Protein AF-A0A2A4SIM6-F1 (afdb_monomer_lite)

Radius of gyration: 14.15 Å; chains: 1; bounding box: 47×29×25 Å

Secondary structure (DSSP, 8-state):
-------------TTS-HHHHHHHHHHHHHHTT---EEEE-TT-TT--HHHHHHHHHGGGT-SEEEEEPTTS-EEEEEESSPPS-GGGS--SS----

Structure (mmCIF, N/CA/C/O backbone):
data_AF-A0A2A4SIM6-F1
#
_entry.id   AF-A0A2A4SIM6-F1
#
loop_
_atom_site.group_PDB
_atom_site.id
_atom_site.type_symbol
_atom_site.label_atom_id
_atom_site.label_alt_id
_atom_site.label_comp_id
_atom_site.label_asym_id
_atom_site.label_entity_id
_atom_site.label_seq_id
_atom_site.pdbx_PDB_ins_code
_atom_site.Cartn_x
_atom_site.Cartn_y
_atom_site.Cartn_z
_atom_site.occupancy
_atom_site.B_iso_or_equiv
_atom_site.auth_seq_id
_atom_site.auth_comp_id
_atom_site.auth_asym_id
_atom_site.auth_atom_id
_atom_site.pdbx_PDB_model_num
ATOM 1 N N . MET A 1 1 ? -23.663 -1.030 -12.696 1.00 38.94 1 MET A N 1
ATOM 2 C CA . MET A 1 1 ? -22.518 -0.896 -11.769 1.00 38.94 1 MET A CA 1
ATOM 3 C C . MET A 1 1 ? -22.009 0.534 -11.838 1.00 38.94 1 MET A C 1
ATOM 5 O O . MET A 1 1 ? -21.678 0.981 -12.927 1.00 38.94 1 MET A O 1
ATOM 9 N N . ALA A 1 2 ? -22.009 1.274 -10.728 1.00 31.19 2 ALA A N 1
ATOM 10 C CA . ALA A 1 2 ? -21.463 2.630 -10.700 1.00 31.19 2 ALA A CA 1
ATOM 11 C C . ALA A 1 2 ? -19.944 2.554 -10.493 1.00 31.19 2 ALA A C 1
ATOM 13 O O . ALA A 1 2 ? -19.481 2.088 -9.454 1.00 31.19 2 ALA A O 1
ATOM 14 N N . LYS A 1 3 ? -19.167 2.984 -11.490 1.00 33.09 3 LYS A N 1
ATOM 15 C CA . LYS A 1 3 ? -17.711 3.101 -11.380 1.00 33.09 3 LYS A CA 1
ATOM 16 C C . LYS A 1 3 ? -17.411 4.419 -10.668 1.00 33.09 3 LYS A C 1
ATOM 18 O O . LYS A 1 3 ? -17.305 5.461 -11.305 1.00 33.09 3 LYS A O 1
ATOM 23 N N . ILE A 1 4 ? -17.354 4.393 -9.338 1.00 39.16 4 ILE A N 1
ATOM 24 C CA . ILE A 1 4 ? -16.903 5.555 -8.568 1.00 39.16 4 ILE A CA 1
ATOM 25 C C . ILE A 1 4 ? -15.379 5.584 -8.673 1.00 39.16 4 ILE A C 1
ATOM 27 O O . ILE A 1 4 ? -14.681 4.905 -7.928 1.00 39.16 4 ILE A O 1
ATOM 31 N N . SER A 1 5 ? -14.857 6.340 -9.635 1.00 48.44 5 SER A N 1
ATOM 32 C CA . SER A 1 5 ? -13.440 6.693 -9.689 1.00 48.44 5 SER A CA 1
ATOM 33 C C . SER A 1 5 ? -13.304 8.171 -9.358 1.00 48.44 5 SER A C 1
ATOM 35 O O . SER A 1 5 ? -13.704 9.024 -10.150 1.00 48.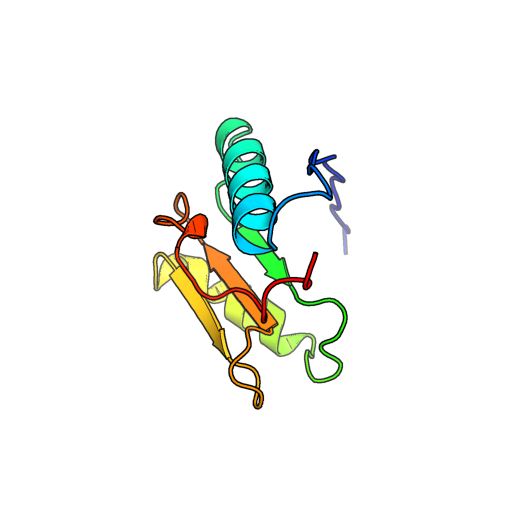44 5 SER A O 1
ATOM 37 N N . LYS A 1 6 ? -12.749 8.482 -8.188 1.00 57.06 6 LYS A N 1
ATOM 38 C CA . LYS A 1 6 ? -12.270 9.829 -7.888 1.00 57.06 6 LYS A CA 1
ATOM 39 C C . LYS A 1 6 ? -10.772 9.840 -8.159 1.00 57.06 6 LYS A C 1
ATOM 41 O O . LYS A 1 6 ? -10.017 9.190 -7.443 1.00 57.06 6 LYS A O 1
ATOM 46 N N . THR A 1 7 ? -10.361 10.540 -9.208 1.00 63.72 7 THR A N 1
ATOM 47 C CA . THR A 1 7 ? -8.942 10.795 -9.467 1.00 63.72 7 THR A CA 1
ATOM 48 C C . THR A 1 7 ? -8.462 11.850 -8.487 1.00 63.72 7 THR A C 1
ATOM 50 O O . THR A 1 7 ? -9.149 12.844 -8.246 1.00 63.72 7 THR A O 1
ATOM 53 N N . ILE A 1 8 ? -7.313 11.600 -7.875 1.00 61.88 8 ILE A N 1
ATOM 54 C CA . ILE A 1 8 ? -6.714 12.484 -6.888 1.00 61.88 8 ILE A CA 1
ATOM 55 C C . ILE A 1 8 ? -5.252 12.637 -7.269 1.00 61.88 8 ILE A C 1
ATOM 57 O O . ILE A 1 8 ? -4.509 11.657 -7.252 1.00 61.88 8 ILE A O 1
ATOM 61 N N . ASP A 1 9 ? -4.851 13.858 -7.603 1.00 68.50 9 ASP A N 1
ATOM 62 C CA . ASP A 1 9 ? -3.470 14.133 -7.976 1.00 68.50 9 ASP A CA 1
ATOM 63 C C . ASP A 1 9 ? -2.579 14.070 -6.730 1.00 68.50 9 ASP A C 1
ATOM 65 O O . ASP A 1 9 ? -2.839 14.732 -5.712 1.00 68.50 9 ASP A O 1
ATOM 69 N N . GLY A 1 10 ? -1.546 13.233 -6.812 1.00 62.16 10 GLY A N 1
ATOM 70 C CA . GLY A 1 10 ? -0.438 13.174 -5.867 1.00 62.16 10 GLY A CA 1
ATOM 71 C C . GLY A 1 10 ? 0.808 13.747 -6.527 1.00 62.16 10 GLY A C 1
ATOM 72 O O . GLY A 1 10 ? 1.121 13.400 -7.666 1.00 62.16 10 GLY A O 1
ATOM 73 N N . GLN A 1 11 ? 1.519 14.630 -5.831 1.00 67.50 11 GLN A N 1
ATOM 74 C CA . GLN A 1 11 ? 2.791 15.150 -6.330 1.00 67.50 11 GLN A CA 1
ATOM 75 C C . GLN A 1 11 ? 3.939 14.263 -5.856 1.00 67.50 11 GLN A C 1
ATOM 77 O O . GLN A 1 11 ? 4.008 13.899 -4.681 1.00 67.50 11 GLN A O 1
ATOM 82 N N . VAL A 1 12 ? 4.846 13.932 -6.775 1.00 66.06 12 VAL A N 1
ATOM 83 C CA . VAL A 1 12 ? 6.073 13.182 -6.495 1.00 66.06 12 VAL A CA 1
ATOM 84 C C . VAL A 1 12 ? 7.263 13.861 -7.144 1.00 66.06 12 VAL A C 1
ATOM 86 O O . VAL A 1 12 ? 7.214 14.251 -8.308 1.00 66.06 12 VAL A O 1
ATOM 89 N N . THR A 1 13 ? 8.350 13.956 -6.389 1.00 61.50 13 THR A N 1
ATOM 90 C CA . THR A 1 13 ? 9.638 14.422 -6.894 1.00 61.50 13 THR A CA 1
ATOM 91 C C . THR A 1 13 ? 10.333 13.257 -7.617 1.00 61.50 13 THR A C 1
ATOM 93 O O . THR A 1 13 ? 10.505 12.195 -7.014 1.00 61.50 13 THR A O 1
ATOM 96 N N . PRO A 1 14 ? 10.717 13.393 -8.897 1.00 60.56 14 PRO A N 1
ATOM 97 C CA . PRO A 1 14 ? 11.302 12.291 -9.667 1.00 60.56 14 PRO A CA 1
ATOM 98 C C . PRO A 1 14 ? 12.714 11.892 -9.200 1.00 60.56 14 PRO A C 1
ATOM 100 O O . PRO A 1 14 ? 13.102 10.739 -9.373 1.00 60.56 14 PRO A O 1
ATOM 103 N N . GLU A 1 15 ? 13.435 12.805 -8.542 1.00 63.41 15 GLU A N 1
ATOM 104 C CA . GLU A 1 15 ? 14.832 12.653 -8.092 1.00 63.41 15 GLU A CA 1
ATOM 105 C C . GLU A 1 15 ? 15.032 11.630 -6.945 1.00 63.41 15 GLU A C 1
ATOM 107 O O . GLU A 1 15 ? 16.162 11.271 -6.619 1.00 63.41 15 GLU A O 1
ATOM 112 N N . VAL A 1 16 ? 13.958 11.181 -6.278 1.00 74.81 16 VAL A N 1
ATOM 113 C CA . VAL A 1 16 ? 14.027 10.313 -5.083 1.00 74.81 16 VAL A CA 1
ATOM 114 C C . VAL A 1 16 ? 13.611 8.870 -5.385 1.00 74.81 16 VAL A C 1
ATOM 116 O O . VAL A 1 16 ? 12.857 8.604 -6.325 1.00 74.81 16 VAL A O 1
ATOM 119 N N . ASN A 1 17 ? 14.097 7.911 -4.584 1.00 82.50 17 ASN A N 1
ATOM 120 C CA . ASN A 1 17 ? 13.806 6.487 -4.791 1.00 82.50 17 ASN A CA 1
ATOM 121 C C . ASN A 1 17 ? 12.300 6.161 -4.650 1.00 82.50 17 ASN A C 1
ATOM 123 O O . ASN A 1 17 ? 11.508 6.955 -4.136 1.00 82.50 17 ASN A O 1
ATOM 127 N N . LEU A 1 18 ? 11.896 4.966 -5.095 1.00 84.44 18 LEU A N 1
ATOM 128 C CA . LEU A 1 18 ? 10.492 4.540 -5.078 1.00 84.44 18 LEU A CA 1
ATOM 129 C C . LEU A 1 18 ? 9.857 4.611 -3.676 1.00 84.44 18 LEU A C 1
ATOM 131 O O . LEU A 1 18 ? 8.714 5.046 -3.563 1.00 84.44 18 LEU A O 1
ATOM 135 N N . GLY A 1 19 ? 10.594 4.269 -2.616 1.00 87.00 19 GLY A N 1
ATOM 136 C CA . GLY A 1 19 ? 10.103 4.344 -1.237 1.00 87.00 19 GLY A CA 1
ATOM 137 C C . GLY A 1 19 ? 9.693 5.749 -0.810 1.00 87.00 19 GLY A C 1
ATOM 138 O O . GLY A 1 19 ? 8.627 5.923 -0.222 1.00 87.00 19 GLY A O 1
ATOM 139 N N . HIS A 1 20 ? 10.489 6.761 -1.168 1.00 85.69 20 HIS A N 1
ATOM 140 C CA . HIS A 1 20 ? 10.153 8.161 -0.893 1.00 85.69 20 HIS A CA 1
ATOM 141 C C . HIS A 1 20 ? 8.877 8.576 -1.626 1.00 85.69 20 HIS A C 1
ATOM 143 O O . HIS A 1 20 ? 8.004 9.214 -1.041 1.00 85.69 20 HIS A O 1
ATOM 149 N N . ARG A 1 21 ? 8.737 8.173 -2.895 1.00 85.69 21 ARG A N 1
ATOM 150 C CA . ARG A 1 21 ? 7.550 8.486 -3.702 1.00 85.69 21 ARG A CA 1
ATOM 151 C C . ARG A 1 21 ? 6.287 7.854 -3.120 1.00 85.69 21 ARG A C 1
ATOM 153 O O . ARG A 1 21 ? 5.287 8.546 -2.942 1.00 85.69 21 ARG A O 1
ATOM 160 N N . LEU A 1 22 ? 6.345 6.567 -2.775 1.00 88.56 22 LEU A N 1
ATOM 161 C CA . LEU A 1 22 ? 5.227 5.857 -2.149 1.00 88.56 22 LEU A CA 1
ATOM 162 C C . LEU A 1 22 ? 4.853 6.480 -0.801 1.00 88.56 22 LEU A C 1
ATOM 164 O O . LEU A 1 22 ? 3.668 6.609 -0.497 1.00 88.56 22 LEU A O 1
ATOM 168 N N . GLN A 1 23 ? 5.840 6.897 -0.001 1.00 88.69 23 GLN A N 1
ATOM 169 C CA . GLN A 1 23 ? 5.573 7.477 1.315 1.00 88.69 23 GLN A CA 1
ATOM 170 C C . GLN A 1 23 ? 4.954 8.864 1.196 1.00 88.69 23 GLN A C 1
ATOM 172 O O . GLN A 1 23 ? 3.966 9.137 1.871 1.00 88.69 23 GLN A O 1
ATOM 177 N N . ALA A 1 24 ? 5.469 9.701 0.294 1.00 88.12 24 ALA A N 1
ATOM 178 C CA . ALA A 1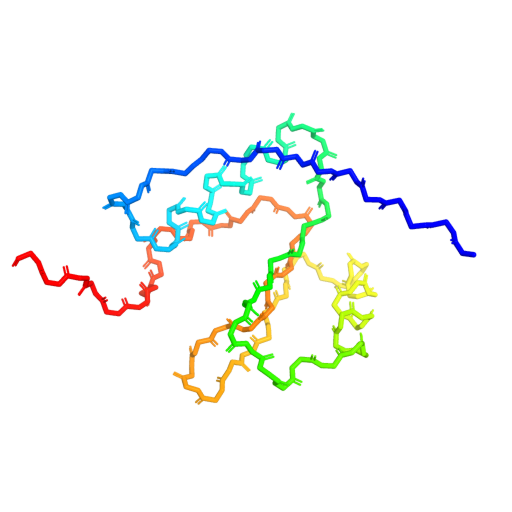 24 ? 4.911 11.018 0.022 1.00 88.12 24 ALA A CA 1
ATOM 179 C C . ALA A 1 24 ? 3.451 10.931 -0.450 1.00 88.12 24 ALA A C 1
ATOM 181 O O . ALA A 1 24 ? 2.596 11.637 0.084 1.00 88.12 24 ALA A O 1
ATOM 182 N N . ILE A 1 25 ? 3.142 10.034 -1.396 1.00 88.31 25 ILE A N 1
ATOM 183 C CA . ILE A 1 25 ? 1.761 9.820 -1.856 1.00 88.31 25 ILE A CA 1
ATOM 184 C C . ILE A 1 25 ? 0.895 9.279 -0.715 1.00 88.31 25 ILE A C 1
ATOM 186 O O . ILE A 1 25 ? -0.204 9.780 -0.491 1.00 88.31 25 ILE A O 1
ATOM 190 N N . GLY A 1 26 ? 1.384 8.280 0.025 1.00 90.38 26 GLY A N 1
ATOM 191 C CA . GLY A 1 26 ? 0.655 7.690 1.146 1.00 90.38 26 GLY A CA 1
ATOM 192 C C . GLY A 1 26 ? 0.272 8.726 2.205 1.00 90.38 26 GLY A C 1
ATOM 193 O O . GLY A 1 26 ? -0.877 8.755 2.634 1.00 90.38 26 GLY A O 1
ATOM 194 N N . LEU A 1 27 ? 1.203 9.614 2.568 1.00 89.81 27 LEU A N 1
ATOM 195 C CA . LEU A 1 27 ? 0.957 10.720 3.498 1.00 89.81 27 LEU A CA 1
ATOM 196 C C . LEU A 1 27 ? -0.066 11.719 2.941 1.00 89.81 27 LEU A C 1
ATOM 198 O O . LEU A 1 27 ? -1.033 12.024 3.630 1.00 89.81 27 LEU A O 1
ATOM 202 N N . GLN A 1 28 ? 0.074 12.154 1.682 1.00 89.75 28 GLN A N 1
ATOM 203 C CA . GLN A 1 28 ? -0.881 13.077 1.049 1.00 89.75 28 GLN A CA 1
ATOM 204 C C . GLN A 1 28 ? -2.310 12.512 1.009 1.00 89.75 28 GLN A C 1
ATOM 206 O O . GLN A 1 28 ? -3.280 13.245 1.192 1.00 89.75 28 GLN A O 1
ATOM 211 N N . LEU A 1 29 ? -2.462 11.211 0.747 1.00 89.88 29 LEU A N 1
ATOM 212 C CA . LEU A 1 29 ? -3.766 10.544 0.758 1.00 89.88 29 LEU A CA 1
ATOM 213 C C . LEU A 1 29 ? -4.328 10.451 2.181 1.00 89.88 29 LEU A C 1
ATOM 215 O O . LEU A 1 29 ? -5.507 10.740 2.396 1.00 89.88 29 LEU A O 1
ATOM 219 N N . TRP A 1 30 ? -3.479 10.121 3.153 1.00 90.38 30 TRP A N 1
ATOM 220 C CA . TRP A 1 30 ? -3.860 10.038 4.559 1.00 90.38 30 TRP A CA 1
ATOM 221 C C . TRP A 1 30 ? -4.336 11.384 5.122 1.00 90.38 30 TRP A C 1
ATOM 223 O O . TRP A 1 30 ? -5.387 11.456 5.752 1.00 90.38 30 TRP A O 1
ATOM 233 N N . GLU A 1 31 ? -3.619 12.472 4.833 1.00 90.38 31 GLU A N 1
ATOM 234 C CA . GLU A 1 31 ? -4.000 13.841 5.219 1.00 90.38 31 GLU A CA 1
ATOM 235 C C . GLU A 1 31 ? -5.352 14.271 4.625 1.00 90.38 31 GLU A C 1
ATOM 237 O O . GLU A 1 31 ? -6.042 15.123 5.183 1.00 90.38 31 GLU A O 1
ATOM 242 N N . ARG A 1 32 ? -5.770 13.647 3.517 1.00 89.19 32 ARG A N 1
ATOM 243 C CA . ARG A 1 32 ? -7.078 13.851 2.874 1.00 89.19 32 ARG A CA 1
ATOM 244 C C . ARG A 1 32 ? -8.175 12.921 3.421 1.00 89.19 32 ARG A C 1
ATOM 246 O O . ARG A 1 32 ? -9.281 12.922 2.883 1.00 89.19 32 ARG A O 1
ATOM 253 N N . GLY A 1 33 ? -7.888 12.126 4.455 1.00 90.94 33 GLY A N 1
ATOM 254 C CA . GLY A 1 33 ? -8.817 11.163 5.058 1.00 90.94 33 GLY A CA 1
ATOM 255 C C . GLY A 1 33 ? -9.002 9.869 4.254 1.00 90.94 33 GLY A C 1
ATOM 256 O O . GLY A 1 33 ? -9.968 9.135 4.473 1.00 90.94 33 GLY A O 1
ATOM 257 N N . LEU A 1 34 ? -8.107 9.583 3.302 1.00 90.56 34 LEU A N 1
ATOM 258 C CA . LEU A 1 34 ? -8.146 8.375 2.477 1.00 90.56 34 LEU A CA 1
ATOM 259 C C . LEU A 1 34 ? -7.269 7.303 3.108 1.00 90.56 34 LEU A C 1
ATOM 261 O O . LEU A 1 34 ? -6.102 7.127 2.769 1.00 90.56 34 LEU A O 1
ATOM 265 N N . ASN A 1 35 ? -7.867 6.579 4.046 1.00 89.81 35 ASN A N 1
ATOM 266 C CA . ASN A 1 35 ? -7.121 5.742 4.981 1.00 89.81 35 ASN A CA 1
ATOM 267 C C . ASN A 1 35 ? -7.083 4.271 4.561 1.00 89.81 35 ASN A C 1
ATOM 269 O O . ASN A 1 35 ? -6.532 3.459 5.284 1.00 89.81 35 ASN A O 1
ATOM 273 N N . ARG A 1 36 ? -7.694 3.903 3.430 1.00 91.56 36 ARG A N 1
ATOM 274 C CA . ARG A 1 36 ? -7.673 2.547 2.863 1.00 91.56 36 ARG A CA 1
ATOM 275 C C . ARG A 1 36 ? -6.992 2.607 1.501 1.00 91.56 36 ARG A C 1
ATOM 277 O O . ARG A 1 36 ? -7.641 2.882 0.495 1.00 91.56 36 ARG A O 1
ATOM 284 N N . ILE A 1 37 ? -5.676 2.409 1.488 1.00 91.00 37 ILE A N 1
ATOM 285 C CA . ILE A 1 37 ? -4.832 2.632 0.309 1.00 91.00 37 ILE A CA 1
ATOM 286 C C . ILE A 1 37 ? -4.321 1.290 -0.213 1.00 91.00 37 ILE A C 1
ATOM 288 O O . ILE A 1 37 ? -3.828 0.468 0.560 1.00 91.00 37 ILE A O 1
ATOM 292 N N . ILE A 1 38 ? -4.409 1.094 -1.529 1.00 91.44 38 ILE A N 1
ATOM 293 C CA . ILE A 1 38 ? -3.761 -0.004 -2.249 1.00 91.44 38 ILE A CA 1
ATOM 294 C C . ILE A 1 38 ? -2.877 0.610 -3.337 1.00 91.44 38 ILE A C 1
ATOM 296 O O . ILE A 1 38 ? -3.372 1.308 -4.219 1.00 91.44 38 ILE A O 1
ATOM 300 N N . PHE A 1 39 ? -1.576 0.343 -3.275 1.00 90.38 39 PHE A N 1
ATOM 301 C CA . PHE A 1 39 ? -0.640 0.575 -4.367 1.00 90.38 39 PHE A CA 1
ATOM 302 C C . PHE A 1 39 ? -0.478 -0.703 -5.182 1.00 90.38 39 PHE A C 1
ATOM 304 O O . PHE A 1 39 ? -0.366 -1.797 -4.625 1.00 90.38 39 PHE A O 1
ATOM 311 N N . LEU A 1 40 ? -0.444 -0.540 -6.501 1.00 89.12 40 LEU A N 1
ATOM 312 C CA . LEU A 1 40 ? -0.352 -1.625 -7.468 1.00 89.12 40 LEU A CA 1
ATOM 313 C C . LEU A 1 40 ? 0.816 -1.361 -8.408 1.00 89.12 40 LEU A C 1
ATOM 315 O O . LEU A 1 40 ? 0.960 -0.253 -8.929 1.00 89.12 40 LEU A O 1
ATOM 319 N N . ALA A 1 41 ? 1.627 -2.386 -8.645 1.00 85.88 41 ALA A N 1
ATOM 320 C CA . ALA A 1 41 ? 2.602 -2.356 -9.718 1.00 85.88 41 ALA A CA 1
ATOM 321 C C . ALA A 1 41 ? 1.865 -2.449 -11.059 1.00 85.88 41 ALA A C 1
ATOM 323 O O . ALA A 1 41 ? 1.130 -3.399 -11.317 1.00 85.88 41 ALA A O 1
ATOM 324 N N . THR A 1 42 ? 2.064 -1.457 -11.924 1.00 81.62 42 THR A N 1
ATOM 325 C CA . THR A 1 42 ? 1.458 -1.436 -13.263 1.00 81.62 42 THR A CA 1
ATOM 326 C C . THR A 1 42 ? 2.075 -2.473 -14.198 1.00 81.62 42 THR A C 1
ATOM 328 O O . THR A 1 42 ? 1.429 -2.894 -15.149 1.00 81.62 42 THR A O 1
ATOM 331 N N . ASP A 1 43 ? 3.313 -2.887 -13.923 1.00 82.06 43 ASP A N 1
ATOM 332 C CA . ASP A 1 43 ? 4.069 -3.869 -14.707 1.00 82.06 43 ASP A CA 1
ATOM 333 C C . ASP A 1 43 ? 3.990 -5.277 -14.089 1.00 82.06 43 ASP A C 1
ATOM 335 O O . ASP A 1 43 ? 4.976 -5.996 -13.953 1.00 82.06 43 ASP A O 1
ATOM 339 N N . ALA A 1 44 ? 2.796 -5.650 -13.625 1.00 83.31 44 ALA A N 1
ATOM 340 C CA . ALA A 1 44 ? 2.533 -6.933 -12.986 1.00 83.31 44 ALA A CA 1
ATOM 341 C C . ALA A 1 44 ? 1.437 -7.691 -13.759 1.00 83.31 44 ALA A C 1
ATOM 343 O O . ALA A 1 44 ? 0.287 -7.744 -13.317 1.00 83.31 44 ALA A O 1
ATOM 344 N N . PRO A 1 45 ? 1.764 -8.293 -14.923 1.00 83.62 45 PRO A N 1
ATOM 345 C CA . PRO A 1 4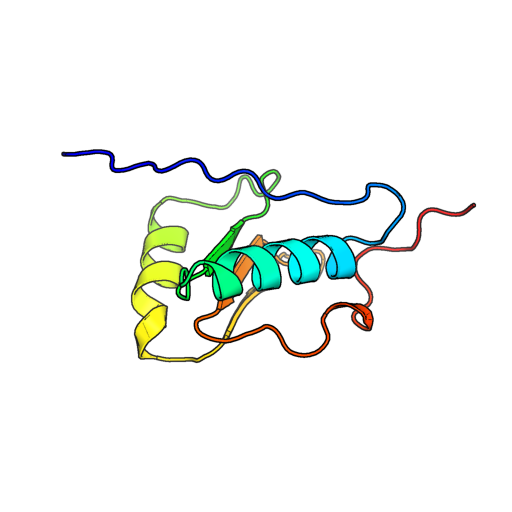5 ? 0.780 -8.940 -15.800 1.00 83.62 45 PRO A CA 1
ATOM 346 C C . PRO A 1 45 ? 0.094 -10.157 -15.163 1.00 83.62 45 PRO A C 1
ATOM 348 O O . PRO A 1 45 ? -0.951 -10.596 -15.632 1.00 83.62 45 PRO A O 1
ATOM 351 N N . MET A 1 46 ? 0.663 -10.697 -14.083 1.00 83.81 46 MET A N 1
ATOM 352 C CA . MET A 1 46 ? 0.068 -11.770 -13.289 1.00 83.81 46 MET A CA 1
ATOM 353 C C . MET A 1 46 ? -1.098 -11.304 -12.400 1.00 83.81 46 MET A C 1
ATOM 355 O O . MET A 1 46 ? -1.792 -12.144 -11.828 1.00 83.81 46 MET A O 1
ATOM 359 N N . LEU A 1 47 ? -1.322 -9.993 -12.235 1.00 86.12 47 LEU A N 1
ATOM 360 C CA . LEU A 1 47 ? -2.401 -9.486 -11.390 1.00 86.12 47 LEU A CA 1
ATOM 361 C C . LEU A 1 47 ? -3.772 -9.614 -12.074 1.00 86.12 47 LEU A C 1
ATOM 363 O O . LEU A 1 47 ? -4.137 -8.818 -12.937 1.00 86.12 47 LEU A O 1
ATOM 367 N N . ALA A 1 48 ? -4.554 -10.597 -11.629 1.00 88.12 48 ALA A N 1
ATOM 368 C CA . ALA A 1 48 ? -5.954 -10.799 -11.987 1.00 88.12 48 ALA A CA 1
ATOM 369 C C . ALA A 1 48 ? -6.928 -10.047 -11.046 1.00 88.12 48 ALA A C 1
ATOM 371 O O . ALA A 1 48 ? -6.540 -9.709 -9.924 1.00 88.12 48 ALA A O 1
ATOM 372 N N . PRO A 1 49 ? -8.195 -9.828 -11.470 1.00 88.75 49 PRO A N 1
ATOM 373 C CA . PRO A 1 49 ? -9.285 -9.284 -10.648 1.00 88.75 49 PRO A CA 1
ATOM 374 C C . PRO A 1 49 ? -9.319 -9.807 -9.201 1.00 88.75 49 PRO A C 1
ATOM 376 O O . PRO A 1 49 ? -9.357 -9.014 -8.260 1.00 88.75 49 PRO A O 1
ATOM 379 N N . ASP A 1 50 ? -9.197 -11.122 -9.031 1.00 90.56 50 ASP A N 1
ATOM 380 C CA . ASP A 1 50 ? -9.300 -11.801 -7.737 1.00 90.56 50 ASP A CA 1
ATOM 381 C C . ASP A 1 50 ? -8.239 -11.337 -6.727 1.00 90.56 50 ASP A C 1
ATOM 383 O O . ASP A 1 50 ? -8.539 -11.185 -5.543 1.00 90.56 50 ASP A O 1
ATOM 387 N N . HIS A 1 51 ? -7.022 -11.016 -7.183 1.00 89.88 51 HIS A N 1
ATOM 388 C CA . HIS A 1 51 ? -5.967 -10.505 -6.302 1.00 89.88 51 HIS A CA 1
ATOM 389 C C . HIS A 1 51 ? -6.321 -9.128 -5.724 1.00 89.88 51 HIS A C 1
ATOM 391 O O . HIS A 1 51 ? -5.962 -8.811 -4.588 1.00 89.88 51 HIS A O 1
ATOM 397 N N . TYR A 1 52 ? -7.039 -8.295 -6.484 1.00 86.06 52 TYR A N 1
ATOM 398 C CA . TYR A 1 52 ? -7.502 -6.997 -5.992 1.00 86.06 52 TYR A CA 1
ATOM 399 C C . TYR A 1 52 ? -8.645 -7.165 -4.989 1.00 86.06 52 TYR A C 1
ATOM 401 O O . TYR A 1 52 ? -8.693 -6.452 -3.985 1.00 86.06 52 TYR A O 1
ATOM 409 N N . GLU A 1 53 ? -9.554 -8.110 -5.235 1.00 89.38 53 GLU A N 1
ATOM 410 C CA . GLU A 1 53 ? -10.640 -8.422 -4.305 1.00 89.38 53 GLU A CA 1
ATOM 411 C C . GLU A 1 53 ? -10.116 -8.990 -2.986 1.00 89.38 53 GLU A C 1
ATOM 413 O O . GLU A 1 53 ? -10.620 -8.640 -1.920 1.00 89.38 53 GLU A O 1
ATOM 418 N N . GLU A 1 54 ? -9.093 -9.839 -3.039 1.00 89.69 54 GLU A N 1
ATOM 419 C CA . GLU A 1 54 ? -8.411 -10.363 -1.859 1.00 89.69 54 GLU A CA 1
ATOM 420 C C . GLU A 1 54 ? -7.717 -9.243 -1.071 1.00 89.69 54 GLU A C 1
ATOM 422 O O . GLU A 1 54 ? -7.978 -9.072 0.121 1.00 89.69 54 GLU A O 1
ATOM 427 N N . ALA A 1 55 ? -6.931 -8.394 -1.744 1.00 89.62 55 ALA A N 1
ATOM 428 C CA . ALA A 1 55 ? -6.274 -7.252 -1.104 1.00 89.62 55 ALA A CA 1
ATOM 429 C C . ALA A 1 55 ? -7.274 -6.259 -0.479 1.00 89.62 55 ALA A C 1
ATOM 431 O O . ALA A 1 55 ? -6.987 -5.656 0.558 1.00 89.62 55 ALA A O 1
ATOM 432 N N . SER A 1 56 ? -8.448 -6.097 -1.094 1.00 89.44 56 SER A N 1
ATOM 433 C CA . SER A 1 56 ? -9.540 -5.265 -0.580 1.00 89.44 56 SER A CA 1
ATOM 434 C C . SER A 1 56 ? -10.238 -5.893 0.633 1.00 89.44 56 SER A C 1
ATOM 436 O O . SER A 1 56 ? -10.572 -5.195 1.589 1.00 89.44 56 SER A O 1
ATOM 438 N N . ARG A 1 57 ? -10.442 -7.214 0.649 1.00 90.00 57 ARG A N 1
ATOM 439 C CA . ARG A 1 57 ? -11.054 -7.912 1.794 1.00 90.00 57 ARG A CA 1
ATOM 440 C C . ARG A 1 57 ? -10.142 -7.953 3.014 1.00 90.00 57 ARG A C 1
ATOM 442 O O . ARG A 1 57 ? -10.621 -7.784 4.129 1.00 90.00 57 ARG A O 1
ATOM 449 N N . ALA A 1 58 ? -8.831 -8.044 2.799 1.00 87.38 58 ALA A N 1
ATOM 450 C CA . ALA A 1 58 ? -7.841 -8.073 3.873 1.00 87.38 58 ALA A CA 1
ATOM 451 C C . ALA A 1 58 ? -7.833 -6.808 4.752 1.00 87.38 58 ALA A C 1
ATOM 453 O O . ALA A 1 58 ? -7.167 -6.793 5.789 1.00 87.38 58 ALA A O 1
ATOM 454 N N . PHE A 1 59 ? -8.553 -5.739 4.367 1.00 85.50 59 PHE A N 1
ATOM 455 C CA . PHE A 1 59 ? -8.611 -4.490 5.124 1.00 85.50 59 PHE A CA 1
ATOM 456 C C . PHE A 1 59 ? -8.975 -4.630 6.598 1.00 85.50 59 PHE A C 1
ATOM 458 O O . PHE A 1 59 ? -8.508 -3.828 7.414 1.00 85.50 59 PHE A O 1
ATOM 465 N N . ASP A 1 60 ? -9.765 -5.647 6.906 1.00 86.50 60 ASP A N 1
ATOM 466 C CA . ASP A 1 60 ? -10.304 -5.875 8.238 1.00 86.50 60 ASP A CA 1
ATOM 467 C C . ASP A 1 60 ? -9.472 -6.912 9.025 1.00 86.50 60 ASP A C 1
ATOM 469 O O . ASP A 1 60 ? -9.709 -7.127 10.210 1.00 86.50 60 ASP A O 1
ATOM 473 N N . GLU A 1 61 ? -8.460 -7.517 8.390 1.00 88.19 61 GLU A N 1
ATOM 474 C CA . GLU A 1 61 ? -7.661 -8.622 8.943 1.00 88.19 61 GLU A CA 1
ATOM 475 C C . GLU A 1 61 ? -6.264 -8.188 9.403 1.00 88.19 61 GLU A C 1
ATOM 477 O O . GLU A 1 61 ? -5.715 -8.734 10.361 1.00 88.19 61 GLU A O 1
ATOM 482 N N . SER A 1 62 ? -5.666 -7.203 8.730 1.00 88.94 62 SER A N 1
ATOM 483 C CA . SER A 1 62 ? -4.313 -6.730 9.036 1.00 88.94 62 SER A CA 1
ATOM 484 C C . SER A 1 62 ? -4.158 -5.235 8.802 1.00 88.94 62 SER A C 1
ATOM 486 O O . SER A 1 62 ? -4.916 -4.635 8.039 1.00 88.94 62 SER A O 1
ATOM 488 N N . ASP A 1 63 ? -3.142 -4.623 9.411 1.00 90.06 63 ASP A N 1
ATOM 489 C CA . ASP A 1 63 ? -2.844 -3.212 9.157 1.00 90.06 63 ASP A CA 1
ATOM 490 C C . ASP A 1 63 ? -2.160 -2.990 7.800 1.00 90.06 63 ASP A C 1
ATOM 492 O O . ASP A 1 63 ? -2.461 -2.052 7.059 1.00 90.06 63 ASP A O 1
ATOM 496 N N . PHE A 1 64 ? -1.250 -3.905 7.469 1.00 89.75 64 PHE A N 1
ATOM 497 C CA . PHE A 1 64 ? -0.413 -3.866 6.281 1.00 89.75 64 PHE A CA 1
ATOM 498 C C . PHE A 1 64 ? -0.466 -5.216 5.564 1.00 89.75 64 PHE A C 1
ATOM 500 O O . PHE A 1 64 ? -0.535 -6.271 6.201 1.00 89.75 64 PHE A O 1
ATOM 507 N N . LEU A 1 65 ? -0.406 -5.185 4.236 1.00 90.88 65 LEU A N 1
ATOM 508 C CA . LEU A 1 65 ? -0.312 -6.366 3.383 1.00 90.88 65 LEU A CA 1
ATOM 509 C C . LEU A 1 65 ? 0.661 -6.097 2.238 1.00 90.88 65 LEU A C 1
ATOM 511 O O . LEU A 1 65 ? 0.640 -5.025 1.628 1.00 90.88 65 LEU A O 1
ATOM 515 N N . PHE A 1 66 ? 1.477 -7.103 1.933 1.00 89.00 66 PHE A N 1
ATOM 516 C CA . PHE A 1 66 ? 2.410 -7.105 0.814 1.00 89.00 66 PHE A CA 1
ATOM 517 C C . PHE A 1 66 ? 2.208 -8.377 -0.007 1.00 89.00 66 PHE A C 1
ATOM 519 O O . PHE A 1 66 ? 2.283 -9.476 0.539 1.00 89.00 66 PHE A O 1
ATOM 526 N N . SER A 1 67 ? 1.997 -8.227 -1.313 1.00 88.38 67 SER A N 1
ATOM 527 C CA . SER A 1 67 ? 2.082 -9.335 -2.266 1.00 88.38 67 SER A CA 1
ATOM 528 C C . SER A 1 67 ? 3.453 -9.320 -2.925 1.00 88.38 67 SER A C 1
ATOM 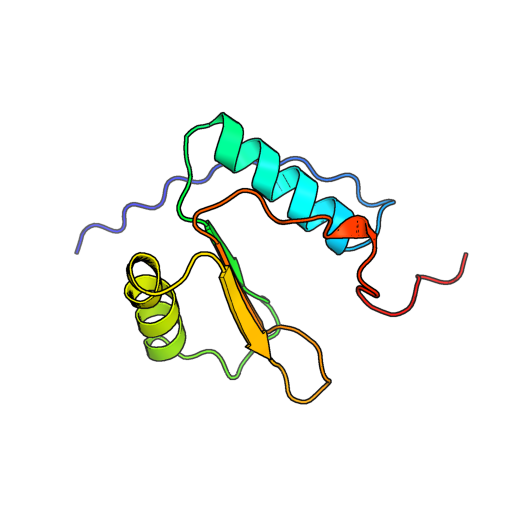530 O O . SER A 1 67 ? 3.837 -8.331 -3.553 1.00 88.38 67 SER A O 1
ATOM 532 N N . LEU A 1 68 ? 4.215 -10.395 -2.740 1.00 84.06 68 LEU A N 1
ATOM 533 C CA . LEU A 1 68 ? 5.586 -10.495 -3.228 1.00 84.06 68 LEU A CA 1
ATOM 534 C C . LEU A 1 68 ? 5.617 -10.940 -4.690 1.00 84.06 68 LEU A C 1
ATOM 536 O O . LEU A 1 68 ? 4.910 -11.861 -5.096 1.00 84.06 68 LEU A O 1
ATOM 540 N N . ALA A 1 69 ? 6.489 -10.311 -5.468 1.00 82.50 69 ALA A N 1
ATOM 541 C CA . ALA A 1 69 ? 6.853 -10.776 -6.797 1.00 82.50 69 ALA A CA 1
ATOM 542 C C . ALA A 1 69 ? 7.942 -11.864 -6.718 1.00 82.50 69 ALA A C 1
ATOM 544 O O . ALA A 1 69 ? 8.696 -11.951 -5.744 1.00 82.50 69 ALA A O 1
ATOM 545 N N . LEU A 1 70 ? 8.068 -12.676 -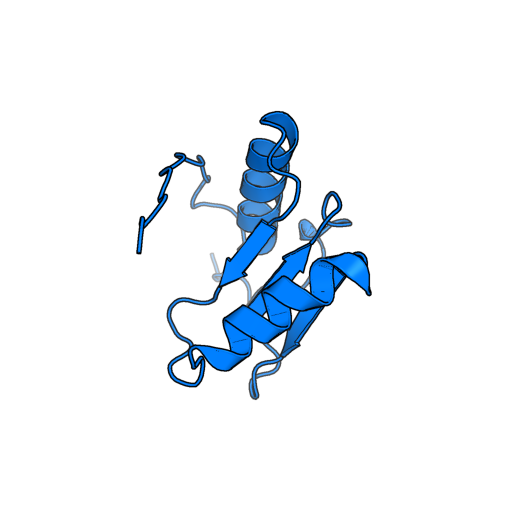7.775 1.00 79.31 70 LEU A N 1
ATOM 546 C CA . LEU A 1 70 ? 9.099 -13.723 -7.874 1.00 79.31 70 LEU A CA 1
ATOM 547 C C . LEU A 1 70 ? 10.528 -13.160 -7.825 1.00 79.31 70 LEU A C 1
ATOM 549 O O . LEU A 1 70 ? 11.440 -13.813 -7.323 1.00 79.31 70 LEU A O 1
ATOM 553 N N . ASP A 1 71 ? 10.719 -11.936 -8.312 1.00 79.44 71 ASP A N 1
ATOM 554 C CA . ASP A 1 71 ? 11.994 -11.215 -8.300 1.00 79.44 71 ASP A CA 1
ATOM 555 C C . ASP A 1 71 ? 12.320 -10.569 -6.940 1.00 79.44 71 ASP A C 1
ATOM 557 O O . ASP A 1 71 ? 13.306 -9.840 -6.817 1.00 79.44 71 ASP A O 1
ATOM 561 N N . ARG A 1 72 ? 11.531 -10.883 -5.900 1.00 75.12 72 ARG A N 1
ATOM 562 C CA . ARG A 1 72 ? 11.625 -10.328 -4.540 1.00 75.12 72 ARG A CA 1
ATOM 563 C C . ARG A 1 72 ? 11.201 -8.856 -4.452 1.00 75.12 72 ARG A C 1
ATOM 565 O O . ARG A 1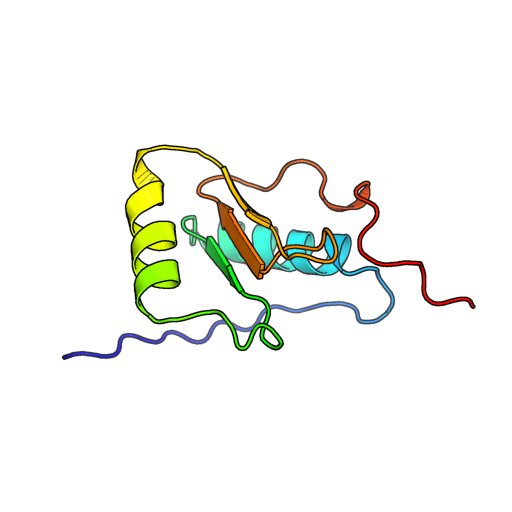 72 ? 11.431 -8.223 -3.422 1.00 75.12 72 ARG A O 1
ATOM 572 N N . GLY A 1 73 ? 10.581 -8.326 -5.507 1.00 82.94 73 GLY A N 1
ATOM 573 C CA . GLY A 1 73 ? 9.826 -7.081 -5.487 1.00 82.94 73 GLY A CA 1
ATOM 574 C C . GLY A 1 73 ? 8.442 -7.248 -4.856 1.00 82.94 73 GLY A C 1
ATOM 575 O O . GLY A 1 73 ? 8.127 -8.264 -4.231 1.00 82.94 73 GLY A O 1
ATOM 576 N N . VAL A 1 74 ? 7.596 -6.235 -5.032 1.00 86.44 74 VAL A N 1
ATOM 577 C CA . VAL A 1 74 ? 6.230 -6.204 -4.498 1.00 86.44 74 VAL A CA 1
ATOM 578 C C . VAL A 1 74 ? 5.265 -5.802 -5.610 1.00 86.44 74 VAL A C 1
ATOM 580 O O . VAL A 1 74 ? 5.500 -4.810 -6.297 1.00 86.44 74 VAL A O 1
ATOM 583 N N . THR A 1 75 ? 4.180 -6.557 -5.784 1.00 88.75 75 THR A N 1
ATOM 584 C CA . THR A 1 75 ? 3.139 -6.286 -6.792 1.00 88.75 75 THR A CA 1
ATOM 585 C C . THR A 1 75 ? 1.947 -5.526 -6.214 1.00 88.75 75 THR A C 1
ATOM 587 O O . THR A 1 75 ? 1.366 -4.684 -6.897 1.00 88.75 75 THR A O 1
ATOM 590 N N . ILE A 1 76 ? 1.605 -5.788 -4.948 1.00 91.62 76 ILE A N 1
ATOM 591 C CA . ILE A 1 76 ? 0.521 -5.127 -4.212 1.00 91.62 76 ILE A CA 1
ATOM 592 C C . ILE A 1 76 ? 1.048 -4.689 -2.848 1.00 91.62 76 ILE A C 1
ATOM 594 O O . ILE A 1 76 ? 1.597 -5.501 -2.104 1.00 91.62 76 ILE A O 1
ATOM 598 N N . MET A 1 77 ? 0.832 -3.424 -2.497 1.00 92.00 77 MET A N 1
ATOM 599 C CA . MET A 1 77 ? 1.038 -2.909 -1.143 1.00 92.00 77 MET A CA 1
ATOM 600 C C . MET A 1 77 ? -0.260 -2.300 -0.650 1.00 92.00 77 MET A C 1
ATOM 602 O O . MET A 1 77 ? -0.758 -1.340 -1.233 1.00 92.00 77 MET A O 1
ATOM 606 N N . ARG A 1 78 ? -0.807 -2.823 0.439 1.00 92.50 78 ARG A N 1
ATOM 607 C CA . ARG A 1 78 ? -2.067 -2.347 1.002 1.00 92.50 78 ARG A CA 1
ATOM 608 C C . ARG A 1 78 ? -1.872 -1.931 2.452 1.00 92.50 78 ARG A C 1
ATOM 610 O O . ARG A 1 78 ? -1.186 -2.615 3.207 1.00 92.50 78 ARG A O 1
ATOM 617 N N . SER A 1 79 ? -2.468 -0.803 2.826 1.00 92.12 79 SER A N 1
ATOM 618 C CA . SER A 1 79 ? -2.369 -0.263 4.178 1.00 92.12 79 SER A CA 1
ATOM 619 C C . SER A 1 79 ? -3.651 0.425 4.625 1.00 92.12 79 SER A C 1
ATOM 621 O O . SER A 1 79 ? -4.259 1.171 3.851 1.00 92.12 79 SER A O 1
ATOM 623 N N . ASN A 1 80 ? -4.038 0.193 5.884 1.00 92.62 80 ASN A N 1
ATOM 624 C CA . ASN A 1 80 ? -5.033 1.000 6.601 1.00 92.62 80 ASN A CA 1
ATOM 625 C C . ASN A 1 80 ? -4.417 1.988 7.616 1.00 92.62 80 ASN A C 1
ATOM 627 O O . ASN A 1 80 ? -5.148 2.600 8.393 1.00 92.62 80 ASN A O 1
ATOM 631 N N . LYS A 1 81 ? -3.083 2.108 7.636 1.00 90.69 81 LYS A N 1
ATOM 632 C CA . LYS A 1 81 ? -2.292 3.001 8.495 1.00 90.69 81 LYS A CA 1
ATOM 633 C C . LYS A 1 81 ? -1.261 3.775 7.671 1.00 90.69 81 LYS A C 1
ATOM 635 O O . LYS A 1 81 ? -1.004 3.478 6.503 1.00 90.69 81 LYS A O 1
ATOM 640 N N . VAL A 1 82 ? -0.618 4.766 8.277 1.00 87.88 82 VAL A N 1
ATOM 641 C CA . VAL A 1 82 ? 0.568 5.380 7.667 1.00 87.88 82 VAL A CA 1
ATOM 642 C C . VAL A 1 82 ? 1.677 4.331 7.588 1.00 87.88 82 VAL A C 1
ATOM 644 O O . VAL A 1 82 ? 1.945 3.628 8.562 1.00 87.88 82 VAL A O 1
ATOM 647 N N . TRP A 1 83 ? 2.320 4.215 6.427 1.00 87.00 83 TRP A N 1
ATOM 648 C CA . TRP A 1 83 ? 3.436 3.294 6.243 1.00 87.00 83 TRP A CA 1
ATOM 649 C C . TRP A 1 83 ? 4.599 3.627 7.180 1.00 87.00 83 TRP A C 1
ATOM 651 O O . TRP A 1 83 ? 5.087 4.762 7.192 1.00 87.00 83 TRP A O 1
ATOM 661 N N . ALA A 1 84 ? 5.079 2.620 7.911 1.00 79.19 84 ALA A N 1
ATOM 662 C CA . ALA A 1 84 ? 6.323 2.724 8.662 1.00 79.19 84 ALA A CA 1
ATOM 663 C C . ALA A 1 84 ? 7.502 2.896 7.691 1.00 79.19 84 ALA A C 1
ATOM 665 O O . ALA A 1 84 ? 7.559 2.200 6.681 1.00 79.19 84 ALA A O 1
ATOM 666 N N . ASP A 1 85 ? 8.391 3.846 8.005 1.00 82.12 85 ASP A N 1
ATOM 667 C CA . ASP A 1 85 ? 9.602 4.254 7.270 1.00 82.12 85 ASP A CA 1
ATOM 668 C C . ASP A 1 85 ? 9.928 3.439 6.003 1.00 82.12 85 ASP A C 1
ATOM 670 O O . ASP A 1 85 ? 10.769 2.536 5.999 1.00 82.12 85 ASP A O 1
ATOM 674 N N . MET A 1 86 ? 9.266 3.789 4.896 1.00 84.06 86 MET A N 1
ATOM 675 C CA . MET A 1 86 ? 9.531 3.141 3.615 1.00 84.06 86 MET A CA 1
ATOM 676 C C . MET A 1 86 ? 10.842 3.627 3.002 1.00 84.06 86 MET A C 1
ATOM 678 O O . MET A 1 86 ? 11.372 2.964 2.124 1.00 84.06 86 MET A O 1
ATOM 682 N N . MET A 1 87 ? 11.413 4.748 3.438 1.00 79.44 87 MET A N 1
ATOM 683 C CA . MET A 1 87 ? 12.599 5.324 2.796 1.00 79.44 87 MET A CA 1
ATOM 684 C C . MET A 1 87 ? 13.842 4.444 2.964 1.00 79.44 87 MET A C 1
ATOM 686 O O . MET A 1 87 ? 14.713 4.449 2.093 1.00 79.44 87 MET A O 1
ATOM 690 N N . ARG A 1 88 ? 13.912 3.677 4.062 1.00 74.88 88 ARG A N 1
ATOM 691 C CA . ARG A 1 88 ? 15.053 2.810 4.405 1.00 74.88 88 ARG A CA 1
ATOM 692 C C . ARG A 1 88 ? 15.039 1.439 3.741 1.00 74.88 88 ARG A C 1
ATOM 694 O O . ARG A 1 88 ? 16.040 0.728 3.812 1.00 74.88 88 ARG A O 1
ATOM 701 N N . LEU A 1 89 ? 13.928 1.042 3.127 1.00 79.44 89 LEU A N 1
ATOM 702 C CA . LEU A 1 89 ? 13.873 -0.232 2.421 1.00 79.44 89 LEU A CA 1
ATOM 703 C C . LEU A 1 89 ? 14.667 -0.127 1.104 1.00 79.44 89 LEU A C 1
ATOM 705 O O . LEU A 1 89 ? 14.686 0.938 0.479 1.00 79.44 89 LEU A O 1
ATOM 709 N N . PRO A 1 90 ? 15.333 -1.209 0.664 1.00 73.06 90 PRO A N 1
ATOM 710 C CA . PRO A 1 90 ? 16.163 -1.218 -0.539 1.00 73.06 90 PRO A CA 1
ATOM 711 C C . PRO A 1 90 ? 15.292 -1.274 -1.804 1.00 73.06 90 PRO A C 1
ATOM 713 O O . PRO A 1 90 ? 15.284 -2.261 -2.539 1.00 73.06 90 PRO A O 1
ATOM 716 N N . TRP A 1 91 ? 14.512 -0.219 -2.041 1.00 72.12 91 TRP A N 1
ATOM 717 C CA . TRP A 1 91 ? 13.616 -0.115 -3.185 1.00 72.12 91 TRP A CA 1
ATOM 718 C C . TRP A 1 91 ? 14.404 0.030 -4.477 1.00 72.12 91 TRP A C 1
ATOM 720 O O . TRP A 1 91 ? 14.836 1.134 -4.822 1.00 72.12 91 TRP A O 1
ATOM 730 N N . SER A 1 92 ? 14.535 -1.076 -5.215 1.00 63.81 92 SER A N 1
ATOM 731 C CA . SER A 1 92 ? 15.374 -1.194 -6.417 1.00 63.81 92 SER A CA 1
ATOM 732 C C . SER A 1 92 ? 16.846 -0.812 -6.161 1.00 63.81 92 SER A C 1
ATOM 734 O O . SER A 1 92 ? 17.205 -0.160 -5.181 1.00 63.81 92 SER A O 1
ATOM 736 N N . LYS A 1 93 ? 17.767 -1.266 -7.018 1.00 53.72 93 LYS A N 1
ATOM 737 C CA . LYS A 1 93 ? 19.158 -0.790 -6.934 1.00 53.72 93 LYS A CA 1
ATOM 738 C C . LYS A 1 93 ? 19.165 0.715 -7.250 1.00 53.72 93 LYS A C 1
ATOM 740 O O . LYS A 1 93 ? 18.429 1.113 -8.153 1.00 53.72 93 LYS A O 1
ATOM 745 N N . PRO A 1 94 ? 19.948 1.549 -6.540 1.00 47.69 94 PRO A N 1
ATOM 746 C CA . PRO A 1 94 ? 20.004 2.975 -6.836 1.00 47.69 94 PRO A CA 1
ATOM 747 C C . PRO A 1 94 ? 20.352 3.188 -8.311 1.00 47.69 94 PRO A C 1
ATOM 749 O O . PRO A 1 94 ? 21.189 2.468 -8.866 1.00 47.69 94 PRO A O 1
ATOM 752 N N . VAL A 1 95 ? 19.709 4.179 -8.935 1.00 48.94 95 VAL A N 1
ATOM 753 C CA . VAL A 1 95 ? 20.170 4.718 -10.216 1.00 48.94 95 VAL A CA 1
ATOM 754 C C . VAL A 1 95 ? 21.582 5.222 -9.947 1.00 48.94 95 VAL A C 1
ATOM 756 O O . VAL A 1 95 ? 21.774 6.089 -9.097 1.00 48.94 95 VAL A O 1
ATOM 759 N N . ARG A 1 96 ? 22.587 4.599 -10.568 1.00 40.59 96 ARG A N 1
ATOM 760 C CA . ARG A 1 96 ? 23.960 5.096 -10.472 1.00 40.59 96 ARG A CA 1
ATOM 761 C C . ARG A 1 96 ? 23.967 6.512 -11.053 1.00 40.59 96 ARG A C 1
ATOM 763 O O . ARG A 1 96 ? 23.600 6.671 -12.214 1.00 40.59 96 ARG A O 1
ATOM 770 N N . SER A 1 97 ? 24.325 7.492 -10.223 1.00 45.28 97 SER A N 1
ATOM 771 C CA . SER A 1 97 ? 24.763 8.826 -10.648 1.00 45.28 97 SER A CA 1
ATOM 772 C C . SER A 1 97 ? 26.049 8.732 -11.455 1.00 45.28 97 SER A C 1
ATOM 774 O O . SER A 1 97 ? 26.909 7.925 -11.021 1.00 45.28 97 SER A O 1
#

pLDDT: mean 79.42, std 15.26, range [31.19, 92.62]

Sequence (97 aa):
MAKISKTIDGQVTPEVNLGHRLQAIGLQLWERGLNRIIFLATDAPMLAPDHYEEASRAFDESDFLFSLALDRGVTIMRSNKVWADMMRLPWSKPVRS

Foldseek 3Di:
DDPPDDDDDFDDDPPAFPLRRVLSRLVVCVVVVNQKDKDFDPPCPVDDPVVVVVLNVCVVVDQWDFDADPVRHTGMIIGSHRDDRSRPDCRDPDPDD